Protein AF-A0A9W7H4T7-F1 (afdb_monomer_lite)

Structure (mmCIF, N/CA/C/O backbone):
data_AF-A0A9W7H4T7-F1
#
_entry.id   AF-A0A9W7H4T7-F1
#
loop_
_atom_site.group_PDB
_atom_site.id
_atom_site.type_symbol
_atom_site.label_atom_id
_atom_site.label_alt_id
_atom_site.label_comp_id
_atom_site.label_asym_id
_atom_site.label_entity_id
_atom_site.label_seq_id
_atom_site.pdbx_PDB_ins_code
_atom_site.Cartn_x
_atom_site.Cartn_y
_atom_site.Cartn_z
_atom_site.occupancy
_atom_site.B_iso_or_equiv
_atom_site.auth_seq_id
_atom_site.auth_comp_id
_atom_site.auth_asym_id
_atom_site.auth_atom_id
_atom_site.pdbx_PDB_model_num
ATOM 1 N N . MET A 1 1 ? 15.515 -14.591 9.014 1.00 59.19 1 MET A N 1
ATOM 2 C CA . MET A 1 1 ? 16.150 -15.920 9.152 1.00 59.19 1 MET A CA 1
ATOM 3 C C . MET A 1 1 ? 17.525 -15.705 9.763 1.00 59.19 1 MET A C 1
ATOM 5 O O . MET A 1 1 ? 18.175 -14.745 9.373 1.00 59.19 1 MET A O 1
ATOM 9 N N . LYS A 1 2 ? 17.930 -16.474 10.782 1.00 71.38 2 LYS A N 1
ATOM 10 C CA . LYS A 1 2 ? 19.256 -16.294 11.399 1.00 71.38 2 LYS A CA 1
ATOM 11 C C . LYS A 1 2 ? 20.324 -16.908 10.485 1.00 71.38 2 LYS A C 1
ATOM 13 O O . LYS A 1 2 ? 20.099 -17.975 9.924 1.00 71.38 2 LYS A O 1
ATOM 18 N N . VAL A 1 3 ? 21.473 -16.244 10.352 1.00 67.44 3 VAL A N 1
ATOM 19 C CA . VAL A 1 3 ? 22.569 -16.663 9.453 1.00 67.44 3 VAL A CA 1
ATOM 20 C C . VAL A 1 3 ? 23.078 -18.069 9.780 1.00 67.44 3 VAL A C 1
ATOM 22 O O . VAL A 1 3 ? 23.400 -18.832 8.874 1.00 67.44 3 VAL A O 1
ATOM 25 N N . ASP A 1 4 ? 23.089 -18.441 11.059 1.00 73.75 4 ASP A N 1
ATOM 26 C CA . ASP A 1 4 ? 23.529 -19.768 11.502 1.00 73.75 4 ASP A CA 1
ATOM 27 C C . ASP A 1 4 ? 22.598 -20.876 11.001 1.00 73.75 4 ASP A C 1
ATOM 29 O O . ASP A 1 4 ? 23.054 -21.936 10.588 1.00 73.75 4 ASP A O 1
ATOM 33 N N . THR A 1 5 ? 21.295 -20.594 10.925 1.00 77.00 5 THR A N 1
ATOM 34 C CA . THR A 1 5 ? 20.310 -21.510 10.340 1.00 77.00 5 THR A CA 1
ATOM 35 C C . THR A 1 5 ? 20.580 -21.726 8.850 1.00 77.00 5 THR A C 1
ATOM 37 O O . THR A 1 5 ? 20.508 -22.853 8.372 1.00 77.00 5 THR A O 1
ATOM 40 N N . LEU A 1 6 ? 20.953 -20.667 8.121 1.00 69.75 6 LEU A N 1
ATOM 41 C CA . LEU A 1 6 ? 21.257 -20.755 6.691 1.00 69.75 6 LEU A CA 1
ATOM 42 C C . LEU A 1 6 ? 22.535 -21.563 6.417 1.00 69.75 6 LEU A C 1
ATOM 44 O O . LEU A 1 6 ? 22.594 -22.330 5.456 1.00 69.75 6 LEU A O 1
ATOM 48 N N . LYS A 1 7 ? 23.551 -21.407 7.274 1.00 71.12 7 LYS A N 1
ATOM 49 C CA . LYS A 1 7 ? 24.797 -22.182 7.195 1.00 71.12 7 LYS A CA 1
ATOM 50 C C . LYS A 1 7 ? 24.554 -23.671 7.412 1.00 71.12 7 LYS A C 1
ATOM 52 O O . LYS A 1 7 ? 25.090 -24.472 6.652 1.00 71.12 7 LYS A O 1
ATOM 57 N N . GLU A 1 8 ? 23.736 -24.034 8.400 1.00 78.00 8 GLU A N 1
ATOM 58 C CA . GLU A 1 8 ? 23.402 -25.440 8.661 1.00 78.00 8 GLU A CA 1
ATOM 59 C C . GLU A 1 8 ? 22.600 -26.066 7.514 1.00 78.00 8 GLU A C 1
ATOM 61 O O . GLU A 1 8 ? 22.898 -27.188 7.104 1.00 78.00 8 GLU A O 1
ATOM 66 N N . MET A 1 9 ? 21.659 -25.325 6.917 1.00 71.38 9 MET A N 1
ATOM 67 C CA . MET A 1 9 ? 20.929 -25.789 5.729 1.00 71.38 9 MET A CA 1
ATOM 68 C C . MET A 1 9 ? 21.876 -26.062 4.556 1.00 71.38 9 MET A C 1
ATOM 70 O O . MET A 1 9 ? 21.855 -27.146 3.982 1.00 71.38 9 MET A O 1
ATOM 74 N N . CYS A 1 10 ? 22.772 -25.121 4.250 1.00 66.81 10 CYS A N 1
ATOM 75 C CA . CYS A 1 10 ? 23.728 -25.287 3.155 1.00 66.81 10 CYS A CA 1
ATOM 76 C C . CYS A 1 10 ? 24.714 -26.438 3.408 1.00 66.81 10 CYS A C 1
ATOM 78 O O . CYS A 1 10 ? 25.072 -27.160 2.480 1.00 66.81 10 CYS A O 1
ATOM 80 N N . LYS A 1 11 ? 25.127 -26.648 4.663 1.00 72.06 11 LYS A N 1
ATOM 81 C CA . LYS A 1 11 ? 25.997 -27.767 5.040 1.00 72.06 11 LYS A CA 1
ATOM 82 C C . LYS A 1 11 ? 25.304 -29.117 4.842 1.00 72.06 11 LYS A C 1
ATOM 84 O O . LYS A 1 11 ? 25.937 -30.043 4.344 1.00 72.06 11 LYS A O 1
ATOM 89 N N . HIS A 1 12 ? 24.030 -29.226 5.216 1.00 71.50 12 HIS A N 1
ATOM 90 C CA . HIS A 1 12 ? 23.265 -30.468 5.098 1.00 71.50 12 HIS A CA 1
ATOM 91 C C . HIS A 1 12 ? 22.870 -30.783 3.647 1.00 71.50 12 HIS A C 1
ATOM 93 O O . HIS A 1 12 ? 22.875 -31.940 3.241 1.00 71.50 12 HIS A O 1
ATOM 99 N N . GLU A 1 13 ? 22.533 -29.760 2.865 1.00 67.50 13 GLU A N 1
ATOM 100 C CA . GLU A 1 13 ? 21.964 -29.920 1.522 1.00 67.50 13 GLU A CA 1
ATOM 101 C C . GLU A 1 13 ? 23.035 -29.950 0.417 1.00 67.50 13 GLU A C 1
ATOM 103 O O . GLU A 1 13 ? 22.882 -30.663 -0.571 1.00 67.50 13 GLU A O 1
ATOM 108 N N . LEU A 1 14 ? 24.144 -29.220 0.592 1.00 60.09 14 LEU A N 1
ATOM 109 C CA . LEU A 1 14 ? 25.209 -29.084 -0.415 1.00 60.09 14 LEU A CA 1
ATOM 110 C C . LEU A 1 14 ? 26.554 -29.678 0.030 1.00 60.09 14 LEU A C 1
ATOM 112 O O . LEU A 1 14 ? 27.501 -29.689 -0.754 1.00 60.09 14 LEU A O 1
ATOM 116 N N . GLY A 1 15 ? 26.679 -30.135 1.284 1.00 56.38 15 GLY A N 1
ATOM 117 C CA . GLY A 1 15 ? 27.923 -30.704 1.820 1.00 56.38 15 GLY A CA 1
ATOM 118 C C . GLY A 1 15 ? 29.089 -29.710 1.926 1.00 56.38 15 GLY A C 1
ATOM 119 O O . GLY A 1 15 ? 30.229 -30.122 2.130 1.00 56.38 15 GLY A O 1
ATOM 120 N N . ALA A 1 16 ? 28.830 -28.406 1.783 1.00 59.56 16 ALA A N 1
ATOM 121 C CA . ALA A 1 16 ? 29.848 -27.361 1.726 1.00 59.56 16 ALA A CA 1
ATOM 122 C C . ALA A 1 16 ? 29.732 -26.392 2.911 1.00 59.56 16 ALA A C 1
ATOM 124 O O . ALA A 1 16 ? 28.640 -25.963 3.285 1.00 59.56 16 ALA A O 1
ATOM 125 N N . TYR A 1 17 ? 30.872 -26.007 3.492 1.00 65.06 17 TYR A N 1
ATOM 126 C CA . TYR A 1 17 ? 30.914 -24.990 4.542 1.00 65.06 17 TYR A CA 1
ATOM 127 C C . TYR A 1 17 ? 30.984 -23.594 3.918 1.00 65.06 17 TYR A C 1
ATOM 129 O O . TYR A 1 17 ? 31.985 -23.225 3.304 1.00 65.06 17 TYR A O 1
ATOM 137 N N . ILE A 1 18 ? 29.915 -22.812 4.073 1.00 66.19 18 ILE A N 1
ATOM 138 C CA . ILE A 1 18 ? 29.811 -21.475 3.482 1.00 66.19 18 ILE A CA 1
ATOM 139 C C . ILE A 1 18 ? 30.225 -20.405 4.504 1.00 66.19 18 ILE A C 1
ATOM 141 O O . ILE A 1 18 ? 29.763 -20.385 5.650 1.00 66.19 18 ILE A O 1
ATOM 145 N N . SER A 1 19 ? 31.103 -19.487 4.085 1.00 68.12 19 SER A N 1
ATOM 146 C CA . SER A 1 19 ? 31.545 -18.359 4.913 1.00 68.12 19 SER A CA 1
ATOM 147 C C . SER A 1 19 ? 30.405 -17.360 5.172 1.00 68.12 19 SER A C 1
ATOM 149 O O . SER A 1 19 ? 29.453 -17.256 4.402 1.00 68.12 19 SER A O 1
ATOM 151 N N . TYR A 1 20 ? 30.505 -16.571 6.246 1.00 67.06 20 TYR A N 1
ATOM 152 C CA . TYR A 1 20 ? 29.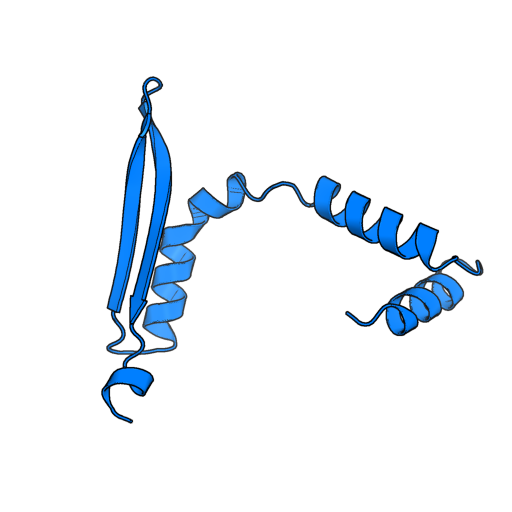515 -15.525 6.549 1.00 67.06 20 TYR A CA 1
ATOM 153 C C . TYR A 1 20 ? 29.366 -14.491 5.419 1.00 67.06 20 TYR A C 1
ATOM 155 O O . TYR A 1 20 ? 28.256 -14.042 5.138 1.00 67.06 20 TYR A O 1
ATOM 163 N N . ILE A 1 21 ? 30.477 -14.131 4.768 1.00 65.69 21 ILE A N 1
ATOM 164 C CA . ILE A 1 21 ? 30.497 -13.173 3.655 1.00 65.69 21 ILE A CA 1
ATOM 165 C C . ILE A 1 21 ? 29.704 -13.746 2.477 1.00 65.69 21 ILE A C 1
ATOM 167 O O . ILE A 1 21 ? 28.795 -13.091 1.976 1.00 65.69 21 ILE A O 1
ATOM 171 N N . SER A 1 22 ? 29.951 -15.014 2.147 1.00 71.31 22 SER A N 1
ATOM 172 C CA . SER A 1 22 ? 29.264 -15.723 1.068 1.00 71.31 22 SER A CA 1
ATOM 173 C C . SER A 1 22 ? 27.766 -15.900 1.341 1.00 71.31 22 SER A C 1
ATOM 175 O O . SER A 1 22 ? 26.963 -15.775 0.425 1.00 71.31 22 SER A O 1
ATOM 177 N N . VAL A 1 23 ? 27.356 -16.115 2.599 1.00 72.56 23 VAL A N 1
ATOM 178 C CA . VAL A 1 23 ? 25.929 -16.122 2.979 1.00 72.56 23 VAL A CA 1
ATOM 179 C C . VAL A 1 23 ? 25.282 -14.758 2.740 1.00 72.56 23 VAL A C 1
ATOM 181 O O . VAL A 1 23 ? 24.211 -14.693 2.148 1.00 72.56 23 VAL A O 1
ATOM 184 N N . LYS A 1 24 ? 25.926 -13.662 3.149 1.00 71.81 24 LYS A N 1
ATOM 185 C CA . LYS A 1 24 ? 25.399 -12.310 2.908 1.00 71.81 24 LYS A CA 1
ATOM 186 C C . LYS A 1 24 ? 25.325 -11.958 1.425 1.00 71.81 24 LYS A C 1
ATOM 188 O O . LYS A 1 24 ? 24.390 -11.282 1.000 1.00 71.81 24 LYS A O 1
ATOM 193 N N . GLU A 1 25 ? 26.302 -12.394 0.641 1.00 77.12 25 GLU A N 1
ATOM 194 C CA . GLU A 1 25 ? 26.295 -12.229 -0.812 1.00 77.12 25 GLU A CA 1
ATOM 195 C C . GLU A 1 25 ? 25.168 -13.039 -1.449 1.00 77.12 25 GLU A C 1
ATOM 197 O O . GLU A 1 25 ? 24.432 -12.493 -2.264 1.00 77.12 25 GLU A O 1
ATOM 202 N N . LEU A 1 26 ? 24.956 -14.284 -1.013 1.00 67.88 26 LEU A N 1
ATOM 203 C CA . LEU A 1 26 ? 23.822 -15.106 -1.436 1.00 67.88 26 LEU A CA 1
ATOM 204 C C . LEU A 1 26 ? 22.485 -14.496 -1.023 1.00 67.88 26 LEU A C 1
ATOM 206 O O . LEU A 1 26 ? 21.569 -14.477 -1.831 1.00 67.88 26 LEU A O 1
ATOM 210 N N . GLU A 1 27 ? 22.351 -13.953 0.187 1.00 70.81 27 GLU A N 1
ATOM 211 C CA . GLU A 1 27 ? 21.142 -13.236 0.605 1.00 70.81 27 GLU A CA 1
ATOM 212 C C . GLU A 1 27 ? 20.892 -12.014 -0.277 1.00 70.81 27 GLU A C 1
ATOM 214 O O . GLU A 1 27 ? 19.767 -11.806 -0.725 1.00 70.81 27 GLU A O 1
ATOM 219 N N . LYS A 1 28 ? 21.933 -11.233 -0.582 1.00 68.75 28 LYS A N 1
ATOM 220 C CA . LYS A 1 28 ? 21.844 -10.072 -1.474 1.00 68.75 28 LYS A CA 1
ATOM 221 C C . LYS A 1 28 ? 21.486 -10.484 -2.901 1.00 68.75 28 LYS A C 1
ATOM 223 O O . LYS A 1 28 ? 20.669 -9.817 -3.526 1.00 68.75 28 LYS A O 1
ATOM 228 N N . GLU A 1 29 ? 22.055 -11.570 -3.412 1.00 68.19 29 GLU A N 1
ATOM 229 C CA . GLU A 1 29 ? 21.739 -12.113 -4.735 1.00 68.19 29 GLU A CA 1
ATOM 230 C C . GLU A 1 29 ? 20.345 -12.743 -4.783 1.00 68.19 29 GLU A C 1
ATOM 232 O O 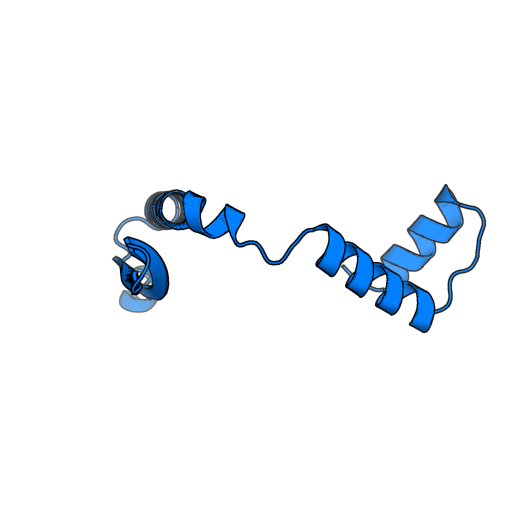. GLU A 1 29 ? 19.618 -12.521 -5.742 1.00 68.19 29 GLU A O 1
ATOM 237 N N . CYS A 1 30 ? 19.904 -13.443 -3.740 1.00 63.06 30 CYS A N 1
ATOM 238 C CA . CYS A 1 30 ? 18.528 -13.919 -3.593 1.00 63.06 30 CYS A CA 1
ATOM 239 C C . CYS A 1 30 ? 17.543 -12.752 -3.491 1.00 63.06 30 CYS A C 1
ATOM 241 O O . CYS A 1 30 ? 16.464 -12.820 -4.068 1.00 63.06 30 CYS A O 1
ATOM 243 N N . PHE A 1 31 ? 17.910 -11.674 -2.798 1.00 62.53 31 PHE A N 1
ATOM 244 C CA . PHE A 1 31 ? 17.109 -10.456 -2.701 1.00 62.53 31 PHE A CA 1
ATOM 245 C C . PHE A 1 31 ? 17.035 -9.725 -4.048 1.00 62.53 31 PHE A C 1
ATOM 247 O O . PHE A 1 31 ? 15.958 -9.313 -4.460 1.00 62.53 31 PHE A O 1
ATOM 254 N N . LYS A 1 32 ? 18.148 -9.641 -4.788 1.00 58.81 32 LYS A N 1
ATOM 255 C CA . LYS A 1 32 ? 18.172 -9.123 -6.165 1.00 58.81 32 LYS A CA 1
ATOM 256 C C . LYS A 1 32 ? 17.377 -10.002 -7.137 1.00 58.81 32 LYS A C 1
ATOM 258 O O . LYS A 1 32 ? 16.638 -9.466 -7.952 1.00 58.81 32 LYS A O 1
ATOM 263 N N . LYS A 1 33 ? 17.499 -11.333 -7.046 1.00 57.62 33 LYS A N 1
ATOM 264 C CA . LYS A 1 33 ? 16.767 -12.310 -7.878 1.00 57.62 33 LYS A CA 1
ATOM 265 C C . LYS A 1 33 ? 15.278 -12.379 -7.549 1.00 57.62 33 LYS A C 1
ATOM 267 O O . LYS A 1 33 ? 14.493 -12.660 -8.444 1.00 57.62 33 LYS A O 1
ATOM 272 N N . ARG A 1 34 ? 14.884 -12.104 -6.299 1.00 55.78 34 ARG A N 1
ATOM 273 C CA . ARG A 1 34 ? 13.478 -11.897 -5.905 1.00 55.78 34 ARG A CA 1
ATOM 274 C C . ARG A 1 34 ? 12.895 -10.579 -6.425 1.00 55.78 34 ARG A C 1
ATOM 276 O O . ARG A 1 34 ? 11.692 -10.390 -6.312 1.00 55.78 34 ARG A O 1
ATOM 283 N N . GLY A 1 35 ? 13.722 -9.729 -7.037 1.00 50.81 35 GLY A N 1
ATOM 284 C CA . GLY A 1 35 ? 13.326 -8.460 -7.625 1.00 50.81 35 GLY A CA 1
ATOM 285 C C . GLY A 1 35 ? 13.088 -7.379 -6.574 1.00 50.81 35 GLY A C 1
ATOM 286 O O . GLY A 1 35 ? 12.625 -7.628 -5.462 1.00 50.81 35 GLY A O 1
ATOM 287 N N . TYR A 1 36 ? 13.364 -6.130 -6.949 1.00 56.97 36 TYR A N 1
ATOM 288 C CA . TYR A 1 36 ? 12.591 -5.029 -6.387 1.00 56.97 36 TYR A CA 1
ATOM 289 C C . TYR A 1 36 ? 11.151 -5.317 -6.783 1.00 56.97 36 TYR A C 1
ATOM 291 O O . TYR A 1 36 ? 10.882 -5.452 -7.972 1.00 56.97 36 TYR A O 1
ATOM 299 N N . TYR A 1 37 ? 10.271 -5.485 -5.801 1.00 65.12 37 TYR A N 1
ATOM 300 C CA . TYR A 1 37 ? 8.887 -5.909 -5.976 1.00 65.12 37 TYR A CA 1
ATOM 301 C C . TYR A 1 37 ? 8.016 -4.846 -6.678 1.00 65.12 37 TYR A C 1
ATOM 303 O O . TYR A 1 37 ? 6.963 -4.456 -6.181 1.00 65.12 37 TYR A O 1
ATOM 311 N N . VAL A 1 38 ? 8.464 -4.339 -7.828 1.00 68.00 38 VAL A N 1
ATOM 312 C CA . VAL A 1 38 ? 7.689 -3.463 -8.704 1.00 68.00 38 VAL A CA 1
ATOM 313 C C . VAL A 1 38 ? 6.358 -4.143 -9.031 1.00 68.00 38 VAL A C 1
ATOM 315 O O . VAL A 1 38 ? 5.304 -3.521 -8.929 1.00 68.00 38 VAL A O 1
ATOM 318 N N . ASP A 1 39 ? 6.412 -5.450 -9.278 1.00 72.75 39 ASP A N 1
ATOM 319 C CA . ASP A 1 39 ? 5.246 -6.288 -9.545 1.00 72.75 39 ASP A CA 1
ATOM 320 C C . ASP A 1 39 ? 4.302 -6.407 -8.336 1.00 72.75 39 ASP A C 1
ATOM 322 O O . ASP A 1 39 ? 3.094 -6.521 -8.515 1.00 72.75 39 ASP A O 1
ATOM 326 N N . GLU A 1 40 ? 4.791 -6.298 -7.095 1.00 80.12 40 GLU A N 1
ATOM 327 C CA . GLU A 1 40 ? 3.907 -6.351 -5.918 1.00 80.12 40 GLU A CA 1
ATOM 328 C C . GLU A 1 40 ? 3.119 -5.065 -5.701 1.00 80.12 40 GLU A C 1
ATOM 330 O O . GLU A 1 40 ? 2.106 -5.084 -4.998 1.00 80.12 40 GLU A O 1
ATOM 335 N N . TYR A 1 41 ? 3.520 -3.944 -6.311 1.00 82.81 41 TYR A N 1
ATOM 336 C CA . TYR A 1 41 ? 2.702 -2.733 -6.245 1.00 82.81 41 TYR A CA 1
ATOM 337 C C . TYR A 1 41 ? 1.357 -2.915 -6.955 1.00 82.81 41 TYR A C 1
ATOM 339 O O . TYR A 1 41 ? 0.389 -2.266 -6.560 1.00 82.81 41 TYR A O 1
ATOM 347 N N . VAL A 1 42 ? 1.249 -3.845 -7.915 1.00 83.44 42 VAL A N 1
ATOM 348 C CA . VAL A 1 42 ? -0.048 -4.253 -8.487 1.00 83.44 42 VAL A CA 1
ATOM 349 C C . VAL A 1 42 ? -0.966 -4.843 -7.411 1.00 83.44 42 VAL A C 1
ATOM 351 O O . VAL A 1 42 ? -2.174 -4.611 -7.433 1.00 83.44 42 VAL A O 1
ATOM 354 N N . ASN A 1 43 ? -0.400 -5.534 -6.420 1.00 88.44 43 ASN A N 1
ATOM 355 C CA . ASN A 1 43 ? -1.143 -6.210 -5.357 1.00 88.44 43 ASN A CA 1
ATOM 356 C C . ASN A 1 43 ? -1.422 -5.321 -4.136 1.00 88.44 43 ASN A C 1
ATOM 358 O O . ASN A 1 43 ? -2.071 -5.767 -3.188 1.00 88.44 43 ASN A O 1
ATOM 362 N N . ILE A 1 44 ? -0.976 -4.059 -4.128 1.00 91.31 44 ILE A N 1
ATOM 363 C CA . ILE A 1 44 ? -1.013 -3.218 -2.923 1.00 91.31 44 ILE A CA 1
ATOM 364 C C . ILE A 1 44 ? -2.432 -2.985 -2.380 1.00 91.31 44 ILE A C 1
ATOM 366 O O . ILE A 1 44 ? -2.642 -2.910 -1.167 1.00 91.31 44 ILE A O 1
ATOM 370 N N . TRP A 1 45 ? -3.423 -2.937 -3.269 1.00 92.69 45 TRP A N 1
ATOM 371 C CA . TRP A 1 45 ? -4.834 -2.853 -2.893 1.00 92.69 45 TRP A CA 1
ATOM 372 C C . TRP A 1 45 ? -5.343 -4.146 -2.253 1.00 92.69 45 TRP A C 1
ATOM 374 O O . TRP A 1 45 ? -6.119 -4.088 -1.300 1.00 92.69 45 TRP A O 1
ATOM 384 N N . GLY A 1 46 ? -4.856 -5.302 -2.714 1.00 94.44 46 GLY A N 1
ATOM 385 C CA . GLY A 1 46 ? -5.111 -6.595 -2.082 1.00 94.44 46 GLY A CA 1
ATOM 386 C C . GLY A 1 46 ? -4.532 -6.652 -0.668 1.00 94.44 46 GLY A C 1
ATOM 387 O O . GLY A 1 46 ? -5.216 -7.068 0.265 1.00 94.44 46 GLY A O 1
ATOM 388 N N . TYR A 1 47 ? -3.322 -6.125 -0.468 1.00 93.56 47 TYR A N 1
ATOM 389 C CA . TYR A 1 47 ? -2.725 -6.016 0.867 1.00 93.56 47 TYR A CA 1
ATOM 390 C C . TYR A 1 47 ? -3.524 -5.107 1.800 1.00 93.56 47 TYR A C 1
ATOM 392 O O . TYR A 1 47 ? -3.752 -5.465 2.956 1.00 93.56 47 TYR A O 1
ATOM 400 N N . ALA A 1 48 ? -4.016 -3.966 1.311 1.00 95.00 48 ALA A N 1
ATOM 401 C CA . ALA A 1 48 ? -4.905 -3.118 2.102 1.00 95.00 48 ALA A CA 1
ATOM 402 C C . ALA A 1 48 ? -6.220 -3.826 2.462 1.00 95.00 48 ALA A C 1
ATOM 404 O O . ALA A 1 48 ? -6.673 -3.720 3.603 1.00 95.00 48 ALA A O 1
ATOM 405 N N . ALA A 1 49 ? -6.809 -4.580 1.531 1.00 96.19 49 ALA A N 1
ATOM 406 C CA . ALA A 1 49 ? -8.015 -5.357 1.800 1.00 96.19 49 ALA A CA 1
ATOM 407 C C . ALA A 1 49 ? -7.779 -6.414 2.892 1.00 96.19 49 ALA A C 1
ATOM 409 O O . ALA A 1 49 ? -8.557 -6.496 3.844 1.00 96.19 49 ALA A O 1
ATOM 410 N N . GLU A 1 50 ? -6.672 -7.157 2.828 1.00 97.06 50 GLU A N 1
ATOM 411 C CA . GLU A 1 50 ? -6.334 -8.163 3.842 1.00 97.06 50 GLU A CA 1
ATOM 412 C C . GLU A 1 50 ? -6.040 -7.554 5.219 1.00 97.06 50 GLU A C 1
ATOM 414 O O . GLU A 1 50 ? -6.440 -8.102 6.255 1.00 97.06 50 GLU A O 1
ATOM 419 N N . LEU A 1 51 ? -5.397 -6.386 5.258 1.00 95.75 51 LEU A N 1
ATOM 420 C CA . LEU A 1 51 ? -5.172 -5.655 6.505 1.00 95.75 51 LEU A CA 1
ATOM 421 C C . LEU A 1 51 ? -6.490 -5.180 7.134 1.00 95.75 51 LEU A C 1
ATOM 423 O O . LEU A 1 51 ? -6.658 -5.301 8.348 1.00 95.75 51 LEU A O 1
ATOM 427 N N . LEU A 1 52 ? -7.440 -4.693 6.331 1.00 96.44 52 LEU A N 1
ATOM 428 C CA . LEU A 1 52 ? -8.775 -4.315 6.809 1.00 96.44 52 LEU A CA 1
ATOM 429 C C . LEU A 1 52 ? -9.584 -5.529 7.275 1.00 96.44 52 LEU A C 1
ATOM 431 O O . LEU A 1 52 ? -10.257 -5.453 8.304 1.00 96.44 52 LEU A O 1
ATOM 435 N N . ARG A 1 53 ? -9.490 -6.654 6.558 1.00 97.44 53 ARG A N 1
ATOM 436 C CA . ARG A 1 53 ? -10.169 -7.909 6.911 1.00 97.44 53 ARG A CA 1
ATOM 437 C C . ARG A 1 53 ? -9.690 -8.451 8.257 1.00 97.44 53 ARG A C 1
ATOM 439 O O . ARG A 1 53 ? -10.501 -8.887 9.068 1.00 97.44 53 ARG A O 1
ATOM 446 N N . SE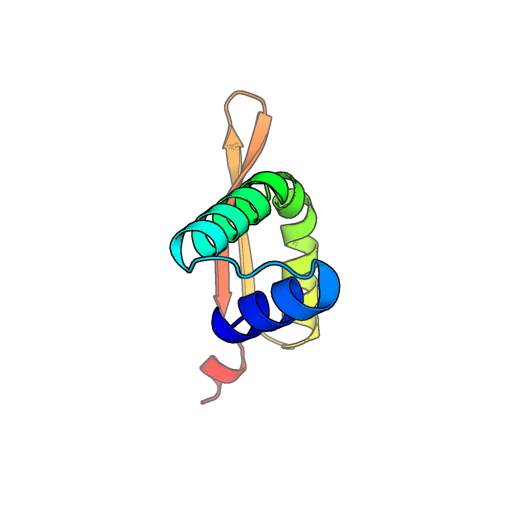R A 1 54 ? -8.379 -8.428 8.491 1.00 96.88 54 SER A N 1
ATOM 447 C CA . SER A 1 54 ? -7.762 -8.900 9.738 1.00 96.88 54 SER A CA 1
ATOM 448 C C . SER A 1 54 ? -7.874 -7.902 10.894 1.00 96.88 54 SER A C 1
ATOM 450 O O . SER A 1 54 ? -7.855 -8.317 12.050 1.00 96.88 54 SER A O 1
ATOM 452 N N . ASN A 1 55 ? -8.047 -6.606 10.605 1.00 95.88 55 ASN A N 1
ATOM 453 C CA . ASN A 1 55 ? -8.180 -5.550 11.610 1.00 95.88 55 ASN A CA 1
ATOM 454 C C . ASN A 1 55 ? -9.441 -4.697 11.368 1.00 95.88 55 ASN A C 1
ATOM 456 O O . ASN A 1 55 ? -9.325 -3.521 10.989 1.00 95.88 55 ASN A O 1
ATOM 460 N N . PRO A 1 56 ? -10.648 -5.249 11.604 1.00 95.06 56 PRO A N 1
ATOM 461 C CA . PRO A 1 56 ? -11.898 -4.545 11.342 1.00 95.06 56 PRO A CA 1
ATOM 462 C C . PRO A 1 56 ? -11.981 -3.180 12.038 1.00 95.06 56 PRO A C 1
ATOM 464 O O . PRO A 1 56 ? -11.657 -3.038 13.217 1.00 95.06 56 PRO A O 1
ATOM 467 N N . GLY A 1 57 ? -12.444 -2.172 11.294 1.00 93.81 57 GLY A N 1
ATOM 468 C CA . GLY A 1 57 ? -12.567 -0.783 11.755 1.00 93.81 57 GLY A CA 1
ATOM 469 C C . GLY A 1 57 ? -11.289 0.053 11.627 1.00 93.81 57 GLY A C 1
ATOM 470 O O . GLY A 1 57 ? -11.281 1.229 12.020 1.00 93.81 57 GLY A O 1
ATOM 471 N N . SER A 1 58 ? -10.194 -0.539 11.141 1.00 96.44 58 SER A N 1
ATOM 472 C CA . SER A 1 58 ? -8.949 0.189 10.891 1.00 96.44 58 SER A CA 1
ATOM 473 C C . SER A 1 58 ? -9.109 1.083 9.667 1.00 96.44 58 SER A C 1
ATOM 475 O O . SER A 1 58 ? -10.006 0.899 8.848 1.00 96.44 58 SER A O 1
ATOM 477 N N . THR A 1 59 ? -8.247 2.082 9.541 1.00 96.44 59 THR A N 1
ATOM 478 C CA . THR A 1 59 ? -8.248 2.995 8.396 1.00 96.44 59 THR A CA 1
ATOM 479 C C . THR A 1 59 ? -7.001 2.743 7.569 1.00 96.44 59 THR A C 1
ATOM 481 O O . THR A 1 59 ? -5.901 2.798 8.111 1.00 96.44 59 THR A O 1
ATOM 484 N N . ILE A 1 60 ? -7.165 2.490 6.272 1.00 96.38 60 ILE A N 1
ATOM 485 C CA . ILE A 1 60 ? -6.055 2.370 5.323 1.00 96.38 60 ILE A CA 1
ATOM 486 C C . ILE A 1 60 ? -6.339 3.284 4.138 1.00 96.38 60 ILE A C 1
ATOM 488 O O . ILE A 1 60 ? -7.444 3.280 3.602 1.00 96.38 60 ILE A O 1
ATOM 492 N N . SER A 1 61 ? -5.354 4.086 3.748 1.00 95.88 61 SER A N 1
ATOM 493 C CA . SER A 1 61 ? -5.430 4.987 2.600 1.00 95.88 61 SER A CA 1
ATOM 494 C C . SER A 1 61 ? -4.161 4.846 1.775 1.00 95.88 61 SER A C 1
ATOM 496 O O . SER A 1 61 ? -3.061 5.006 2.298 1.00 95.88 61 SER A O 1
ATOM 498 N N . ILE A 1 62 ? -4.309 4.543 0.490 1.00 95.56 62 ILE A N 1
ATOM 499 C CA . ILE A 1 62 ? -3.192 4.451 -0.449 1.00 95.56 62 ILE A CA 1
ATOM 500 C C . ILE A 1 62 ? -3.262 5.651 -1.383 1.00 95.56 62 ILE A C 1
ATOM 502 O O . ILE A 1 62 ? -4.325 5.982 -1.907 1.00 95.56 62 ILE A O 1
ATOM 506 N N . GLN A 1 63 ? -2.121 6.297 -1.584 1.00 94.75 63 GLN A N 1
ATOM 507 C CA . GLN A 1 63 ? -1.956 7.392 -2.524 1.00 94.75 63 GLN A CA 1
ATOM 508 C C . GLN A 1 63 ? -1.018 6.955 -3.641 1.00 94.75 63 GLN A C 1
ATOM 510 O O . GLN A 1 63 ? 0.050 6.388 -3.390 1.00 94.75 63 GLN A O 1
ATOM 515 N N . VAL A 1 64 ? -1.436 7.248 -4.867 1.00 93.50 64 VAL A N 1
ATOM 516 C CA . VAL A 1 64 ? -0.677 7.028 -6.094 1.00 93.50 64 VAL A CA 1
ATOM 517 C C . VAL A 1 64 ? -0.584 8.348 -6.852 1.00 93.50 64 VAL A C 1
ATOM 519 O O . VAL A 1 64 ? -1.499 9.172 -6.785 1.00 93.50 64 VAL A O 1
ATOM 522 N N . HIS A 1 65 ? 0.515 8.549 -7.564 1.00 93.50 65 HIS A N 1
ATOM 523 C CA . HIS A 1 65 ? 0.675 9.641 -8.517 1.00 93.50 65 HIS A CA 1
ATOM 524 C C . HIS A 1 65 ? 0.757 9.071 -9.925 1.00 93.50 65 HIS A C 1
ATOM 526 O O . HIS A 1 65 ? 1.221 7.952 -10.114 1.00 93.50 65 HIS A O 1
ATOM 532 N N . ILE A 1 66 ? 0.293 9.838 -10.903 1.00 93.44 66 ILE A N 1
ATOM 533 C CA . ILE A 1 66 ? 0.439 9.489 -12.312 1.00 93.44 66 ILE A CA 1
ATOM 534 C C . ILE A 1 66 ? 1.704 10.177 -12.813 1.00 93.44 66 ILE A C 1
ATOM 536 O O . ILE A 1 66 ? 1.866 11.380 -12.599 1.00 93.44 66 ILE A O 1
ATOM 540 N N . ASP A 1 67 ? 2.616 9.415 -13.410 1.00 91.75 67 ASP A N 1
ATOM 541 C CA . ASP A 1 67 ? 3.816 9.977 -14.024 1.00 91.75 67 ASP A CA 1
ATOM 542 C C . ASP A 1 67 ? 3.540 10.522 -15.439 1.00 91.75 67 ASP A C 1
ATOM 544 O O . ASP A 1 67 ? 2.427 10.457 -15.964 1.00 91.75 67 ASP A O 1
ATOM 548 N N . ASN A 1 68 ? 4.579 11.061 -16.079 1.00 93.19 68 ASN A N 1
ATOM 549 C CA . ASN A 1 68 ? 4.486 11.608 -17.435 1.00 93.19 68 ASN A CA 1
ATOM 550 C C . ASN A 1 68 ? 4.196 10.538 -18.508 1.00 93.19 68 ASN A C 1
ATOM 552 O O . ASN A 1 68 ? 3.846 10.887 -19.633 1.00 93.19 68 ASN A O 1
ATOM 556 N N . GLU A 1 69 ? 4.339 9.250 -18.180 1.00 93.44 69 GLU A N 1
ATOM 557 C CA . GLU A 1 69 ? 4.059 8.106 -19.053 1.00 93.44 69 GLU A CA 1
ATOM 558 C C . GLU A 1 69 ? 2.676 7.483 -18.767 1.00 93.44 69 GLU A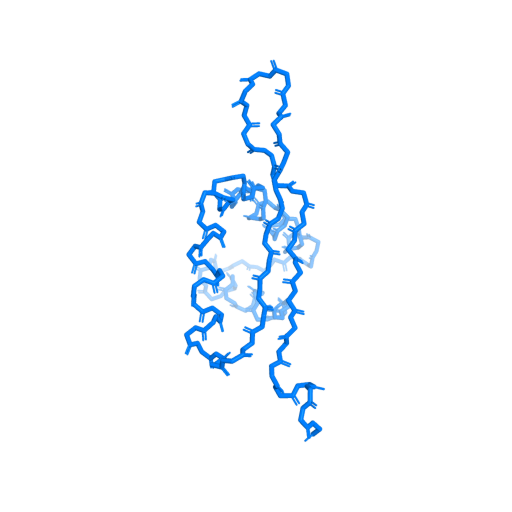 C 1
ATOM 560 O O . GLU A 1 69 ? 2.378 6.390 -19.250 1.00 93.44 69 GLU A O 1
ATOM 565 N N . ASN A 1 70 ? 1.815 8.169 -18.001 1.00 88.81 70 ASN A N 1
ATOM 566 C CA . ASN A 1 70 ? 0.511 7.681 -17.532 1.00 88.81 70 ASN A CA 1
ATOM 567 C C . ASN A 1 70 ? 0.579 6.401 -16.679 1.00 88.81 70 ASN A C 1
ATOM 569 O O . ASN A 1 70 ? -0.404 5.658 -16.581 1.00 88.81 70 ASN A O 1
ATOM 573 N N . LYS A 1 71 ? 1.710 6.133 -16.024 1.00 87.38 71 LYS A N 1
ATOM 574 C CA . LYS A 1 71 ? 1.847 5.008 -15.096 1.00 87.38 71 LYS A CA 1
ATOM 575 C C . LYS A 1 71 ? 1.488 5.446 -13.685 1.00 87.38 71 LYS A C 1
ATOM 577 O O . LYS A 1 71 ? 1.893 6.507 -13.213 1.00 87.38 71 LYS A O 1
ATOM 582 N N . ALA A 1 72 ? 0.730 4.598 -12.995 1.00 86.62 72 ALA A N 1
ATOM 583 C CA . ALA A 1 72 ? 0.435 4.784 -11.584 1.00 86.62 72 ALA A CA 1
ATOM 584 C C . ALA A 1 72 ? 1.658 4.398 -10.746 1.00 86.62 72 ALA A C 1
ATOM 586 O O . ALA A 1 72 ? 2.042 3.231 -10.677 1.00 86.62 72 ALA A O 1
ATOM 587 N N . ILE A 1 73 ? 2.251 5.387 -10.090 1.00 88.75 73 ILE A N 1
ATOM 588 C CA . ILE A 1 73 ? 3.392 5.235 -9.198 1.00 88.75 73 ILE A CA 1
ATOM 589 C C . ILE A 1 73 ? 2.896 5.321 -7.760 1.00 88.75 73 ILE A C 1
ATOM 591 O O . ILE A 1 73 ? 2.236 6.284 -7.361 1.00 88.75 73 ILE A O 1
ATOM 595 N N . PHE A 1 74 ? 3.218 4.309 -6.961 1.00 90.00 74 PHE A N 1
ATOM 596 C CA . PHE A 1 74 ? 2.931 4.329 -5.534 1.00 90.00 74 PHE A CA 1
ATOM 597 C C . PHE A 1 74 ? 3.630 5.514 -4.853 1.00 90.00 74 PHE A C 1
ATOM 599 O O . PHE A 1 74 ? 4.830 5.718 -5.029 1.00 90.00 74 PHE A O 1
ATOM 606 N N . HIS A 1 75 ? 2.883 6.269 -4.047 1.00 91.44 75 HIS A N 1
ATOM 607 C CA . HIS A 1 75 ? 3.430 7.374 -3.263 1.00 91.44 75 HIS A CA 1
ATOM 608 C C . HIS A 1 75 ? 3.549 7.019 -1.783 1.00 91.44 75 HIS A C 1
ATOM 610 O O . HIS A 1 75 ? 4.636 7.079 -1.211 1.00 91.44 75 HIS A O 1
ATOM 616 N N . LYS A 1 76 ? 2.428 6.663 -1.146 1.00 92.38 76 LYS A N 1
ATOM 617 C CA . LYS A 1 76 ? 2.402 6.271 0.268 1.00 92.38 76 LYS A CA 1
ATOM 618 C C . LYS A 1 76 ? 1.162 5.465 0.615 1.00 92.38 76 LYS A C 1
ATOM 620 O O . LYS A 1 76 ? 0.119 5.593 -0.020 1.00 92.38 76 LYS A O 1
ATOM 625 N N . MET A 1 77 ? 1.275 4.696 1.691 1.00 94.12 77 MET A N 1
ATOM 626 C CA . MET A 1 77 ? 0.161 4.055 2.376 1.00 94.12 77 MET A CA 1
ATOM 627 C C . MET A 1 77 ? 0.110 4.599 3.802 1.00 94.12 77 MET A C 1
ATOM 629 O O . MET A 1 77 ? 1.098 4.547 4.531 1.00 94.12 77 MET A O 1
ATOM 633 N N . TYR A 1 78 ? -1.038 5.135 4.190 1.00 95.44 78 TYR A N 1
ATOM 634 C CA . TYR A 1 78 ? -1.351 5.503 5.561 1.00 95.44 78 TYR A CA 1
ATOM 635 C C . TYR A 1 78 ? -2.196 4.401 6.194 1.00 95.44 78 TYR A C 1
ATOM 637 O O . TYR A 1 78 ? -3.211 4.008 5.619 1.00 95.44 78 TYR A O 1
ATOM 645 N N . THR A 1 79 ? -1.810 3.958 7.390 1.00 95.62 79 THR A N 1
ATOM 646 C CA . THR A 1 79 ? -2.502 2.901 8.135 1.00 95.62 79 THR A CA 1
ATOM 647 C C . THR A 1 79 ? -2.712 3.337 9.579 1.00 95.62 79 THR A C 1
ATOM 649 O O . THR A 1 79 ? -1.767 3.705 10.271 1.00 95.62 79 THR A O 1
ATOM 652 N N . CYS A 1 80 ? -3.955 3.268 10.049 1.00 95.31 80 CYS A N 1
ATOM 653 C CA . CYS A 1 80 ? -4.337 3.551 11.425 1.00 95.31 80 CYS A CA 1
ATOM 654 C C . CYS A 1 80 ? -5.171 2.391 11.975 1.00 95.31 80 CYS A C 1
ATOM 656 O O . CYS A 1 80 ? -6.364 2.268 11.678 1.00 95.31 80 CYS A O 1
ATOM 658 N N . PHE A 1 81 ? -4.535 1.537 12.775 1.00 95.44 81 PHE A N 1
ATOM 659 C CA . PHE A 1 81 ? -5.191 0.381 13.376 1.00 95.44 81 PHE A CA 1
ATOM 660 C C . PHE A 1 81 ? -6.171 0.791 14.470 1.00 95.44 81 PHE A C 1
ATOM 662 O O . PHE A 1 81 ? -5.863 1.630 15.316 1.00 95.44 81 PHE A O 1
ATOM 669 N N . THR A 1 82 ? -7.341 0.158 14.503 1.00 94.56 82 THR A N 1
ATOM 670 C CA . THR A 1 82 ? -8.345 0.419 15.547 1.00 94.56 82 THR A CA 1
ATOM 671 C C . THR A 1 82 ? -7.830 0.127 16.944 1.00 94.56 82 THR A C 1
ATOM 673 O O . THR A 1 82 ? -8.178 0.859 17.863 1.00 94.56 82 THR A O 1
ATOM 676 N N . ALA A 1 83 ? -7.000 -0.906 17.108 1.00 91.94 83 ALA A N 1
ATOM 677 C CA . ALA A 1 83 ? -6.404 -1.243 18.398 1.00 91.94 83 ALA A CA 1
ATOM 678 C C . ALA A 1 83 ? -5.644 -0.042 18.989 1.00 91.94 83 ALA A C 1
ATOM 680 O O . ALA A 1 83 ? -5.866 0.323 20.135 1.00 91.94 83 ALA A O 1
ATOM 681 N N . LEU A 1 84 ? -4.871 0.667 18.159 1.00 90.38 84 LEU A N 1
ATOM 682 C CA . LEU A 1 84 ? -4.122 1.859 18.572 1.00 90.38 84 LEU A CA 1
ATOM 683 C C . LEU A 1 84 ? -5.020 3.057 18.917 1.00 90.38 84 LEU A C 1
ATOM 685 O O . LEU A 1 84 ? -4.590 3.952 19.634 1.00 90.38 84 LEU A O 1
ATOM 689 N N . LYS A 1 85 ? -6.263 3.091 18.416 1.00 86.38 85 LYS A N 1
ATOM 690 C CA . LYS A 1 85 ? -7.252 4.119 18.785 1.00 86.38 85 LYS A CA 1
ATOM 691 C C . LYS A 1 85 ? -7.920 3.823 20.127 1.00 86.38 85 LYS A C 1
A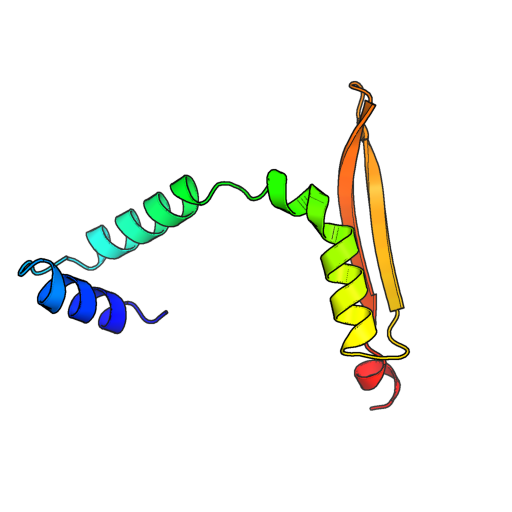TOM 693 O O . LYS A 1 85 ? -8.426 4.744 20.758 1.00 86.38 85 LYS A O 1
ATOM 698 N N . LYS A 1 86 ? -8.006 2.544 20.504 1.00 85.31 86 LYS A N 1
ATOM 699 C CA . LYS A 1 86 ? -8.775 2.080 21.665 1.00 85.31 86 LYS A CA 1
ATOM 700 C C . LYS A 1 86 ? -7.936 1.920 22.936 1.00 85.31 86 LYS A C 1
ATOM 702 O O . LYS A 1 86 ? -8.537 1.965 24.004 1.00 85.31 86 LYS A O 1
ATOM 707 N N . GLY A 1 87 ? -6.606 1.851 22.814 1.00 67.12 87 GLY A N 1
ATOM 708 C CA . GLY A 1 87 ? -5.683 1.714 23.946 1.00 67.12 87 GLY A CA 1
ATOM 709 C C . GLY A 1 87 ? -5.463 0.263 24.328 1.00 67.12 87 GLY A C 1
ATOM 710 O O . GLY A 1 87 ? -6.467 -0.420 24.622 1.00 67.12 87 GLY A O 1
#

Foldseek 3Di:
DDLVVVQVVCCVPVVDRDDSVRSVVVVVVVVVVVPPPPVCVVCVVVVVVVVCVVQPPKDKDWDWDQDPVRDTHTDDIDIGGVVVVVD

Secondary structure (DSSP, 8-state):
--HHHHHHHHHHHHS----HHHHHHHHHHHHHHT--STGGGGGHHHHHHHHHHHSTT-EEEEEEEE-TTS-EEEEEEEEE-HHHHH-

Radius of gyration: 19.75 Å; chains: 1; bounding box: 44×42×43 Å

pLDDT: mean 80.72, std 13.86, range [50.81, 97.44]

Organism: Hibiscus trionum (NCBI:txid183268)
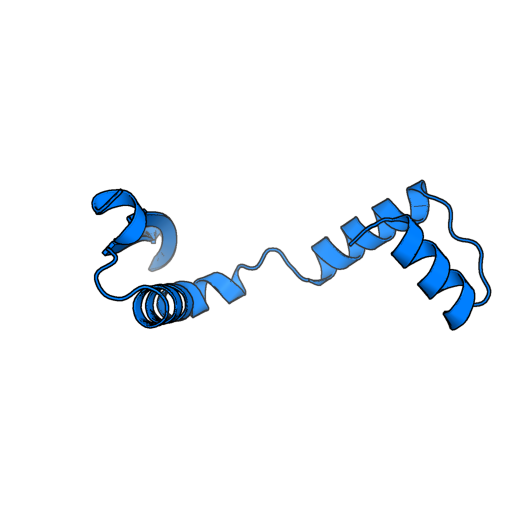
Sequence (87 aa):
MKVDTLKEMCKHELGAYISYISVKELEKECFKKRGYYVDEYVNIWGYAAELLRSNPGSTISIQVHIDNENKAIFHKMYTCFTALKKG